Protein AF-A0A7J0G7P8-F1 (afdb_monomer_lite)

Structure (mmCIF, N/CA/C/O backbone):
data_AF-A0A7J0G7P8-F1
#
_entry.id   AF-A0A7J0G7P8-F1
#
loop_
_atom_site.group_PDB
_atom_site.id
_atom_site.type_symbol
_atom_site.label_atom_id
_atom_site.label_alt_id
_atom_site.label_comp_id
_atom_site.label_asym_id
_atom_site.label_entity_id
_atom_site.label_seq_id
_atom_site.pdbx_PDB_ins_code
_atom_site.Cartn_x
_atom_site.Cartn_y
_atom_site.Cartn_z
_atom_site.occupancy
_atom_site.B_iso_or_equiv
_atom_site.auth_seq_id
_atom_site.auth_comp_id
_atom_site.auth_asym_id
_atom_site.auth_atom_id
_atom_site.pdbx_PDB_model_num
ATOM 1 N N . MET A 1 1 ? -8.151 15.570 -1.619 1.00 49.09 1 MET A N 1
ATOM 2 C CA . MET A 1 1 ? -6.851 15.345 -0.954 1.00 49.09 1 MET A CA 1
ATOM 3 C C . MET A 1 1 ? -6.144 16.700 -0.860 1.00 49.09 1 MET A C 1
ATOM 5 O O . MET A 1 1 ? -6.010 17.346 -1.893 1.00 49.09 1 MET A O 1
ATOM 9 N N . THR A 1 2 ? -5.819 17.201 0.338 1.00 52.47 2 THR A N 1
ATOM 10 C CA . THR A 1 2 ? -5.224 18.547 0.531 1.00 52.47 2 THR A CA 1
ATOM 11 C C . THR A 1 2 ? -3.836 18.637 -0.116 1.00 52.47 2 THR A C 1
ATOM 13 O O . THR A 1 2 ? -3.234 17.617 -0.406 1.00 52.47 2 THR A O 1
ATOM 16 N N . ARG A 1 3 ? -3.299 19.830 -0.387 1.00 58.19 3 ARG A N 1
ATOM 17 C CA . ARG A 1 3 ? -2.015 20.038 -1.101 1.00 58.19 3 ARG A CA 1
ATOM 18 C C . ARG A 1 3 ? -0.762 19.427 -0.435 1.00 58.19 3 ARG A C 1
ATOM 20 O O . ARG A 1 3 ? 0.322 19.536 -0.999 1.00 58.19 3 ARG A O 1
ATOM 27 N N . ASP A 1 4 ? -0.893 18.782 0.722 1.00 63.78 4 ASP A N 1
ATOM 28 C CA . ASP A 1 4 ? 0.228 18.405 1.592 1.00 63.78 4 ASP A CA 1
ATOM 29 C C . ASP A 1 4 ? 0.856 17.041 1.260 1.00 63.78 4 ASP A C 1
ATOM 31 O O . ASP A 1 4 ? 1.998 16.787 1.630 1.00 63.78 4 ASP A O 1
ATOM 35 N N . TRP A 1 5 ? 0.146 16.152 0.559 1.00 70.00 5 TRP A N 1
ATOM 36 C CA . TRP A 1 5 ? 0.639 14.800 0.237 1.00 70.00 5 TRP A CA 1
ATOM 37 C C . TRP A 1 5 ? 1.464 14.739 -1.055 1.00 70.00 5 TRP A C 1
ATOM 39 O O . TRP A 1 5 ? 2.157 13.752 -1.290 1.00 70.00 5 TRP A O 1
ATOM 49 N N . ALA A 1 6 ? 1.416 15.792 -1.877 1.00 68.00 6 ALA A N 1
ATOM 50 C CA . ALA A 1 6 ? 2.067 15.823 -3.186 1.00 68.00 6 ALA A CA 1
ATOM 51 C C . ALA A 1 6 ? 3.606 15.810 -3.108 1.00 68.00 6 ALA A C 1
ATOM 53 O O . ALA A 1 6 ? 4.249 15.470 -4.092 1.00 68.00 6 ALA A O 1
ATOM 54 N N . ASN A 1 7 ? 4.191 16.161 -1.954 1.00 79.19 7 ASN A N 1
ATOM 55 C CA . ASN A 1 7 ? 5.640 16.339 -1.787 1.00 79.19 7 ASN A CA 1
ATOM 56 C C . ASN A 1 7 ? 6.210 15.648 -0.532 1.00 79.19 7 ASN A C 1
ATOM 58 O O . ASN A 1 7 ? 7.205 16.115 0.021 1.00 79.19 7 ASN A O 1
ATOM 62 N N . ILE A 1 8 ? 5.592 14.567 -0.039 1.00 92.00 8 ILE A N 1
ATOM 63 C CA . ILE A 1 8 ? 6.157 13.824 1.100 1.00 92.00 8 ILE A CA 1
ATOM 64 C C . ILE A 1 8 ? 7.150 12.763 0.622 1.00 92.00 8 ILE A C 1
ATOM 66 O O . ILE A 1 8 ? 6.882 12.029 -0.332 1.00 92.00 8 ILE A O 1
ATOM 70 N N . THR A 1 9 ? 8.290 12.656 1.302 1.00 94.31 9 THR A N 1
ATOM 71 C CA . THR A 1 9 ? 9.277 11.599 1.040 1.00 94.31 9 THR A CA 1
ATOM 72 C C . THR A 1 9 ? 8.744 10.232 1.477 1.00 94.31 9 THR A C 1
ATOM 74 O O . THR A 1 9 ? 7.841 10.147 2.311 1.00 94.31 9 THR A O 1
ATOM 77 N N . LEU A 1 10 ? 9.340 9.141 0.983 1.00 92.81 10 LEU A N 1
ATOM 78 C CA . LEU A 1 10 ? 8.977 7.780 1.402 1.00 92.81 10 LEU A CA 1
ATOM 79 C C . LEU A 1 10 ? 9.086 7.586 2.927 1.00 92.81 10 LEU A C 1
ATOM 81 O O . LEU A 1 10 ? 8.211 6.989 3.550 1.00 92.81 10 LEU A O 1
ATOM 85 N N . GLN A 1 11 ? 10.134 8.134 3.549 1.00 93.88 11 GLN A N 1
ATOM 86 C CA . GLN A 1 11 ? 10.296 8.080 5.005 1.00 93.88 11 GLN A CA 1
ATOM 87 C C . GLN A 1 11 ? 9.167 8.824 5.723 1.00 93.88 11 GLN A C 1
ATOM 89 O O . GLN A 1 11 ? 8.586 8.297 6.668 1.00 93.88 11 GLN A O 1
ATOM 94 N N . GLN A 1 12 ? 8.806 10.021 5.253 1.00 94.19 12 GLN A N 1
ATOM 95 C CA . GLN A 1 12 ? 7.681 10.770 5.814 1.00 94.19 12 GLN A CA 1
ATOM 96 C C . GLN A 1 12 ? 6.358 10.023 5.625 1.00 94.19 12 GLN A C 1
ATOM 98 O O . GLN A 1 12 ? 5.552 9.992 6.555 1.00 94.19 12 GLN A O 1
ATOM 103 N N . PHE A 1 13 ? 6.147 9.392 4.468 1.00 92.62 13 PHE A N 1
ATOM 104 C CA . PHE A 1 13 ? 4.977 8.560 4.198 1.00 92.62 13 PHE A CA 1
ATOM 105 C C . PHE A 1 13 ? 4.860 7.400 5.195 1.00 92.62 13 PHE A C 1
ATOM 107 O O . PHE A 1 13 ? 3.804 7.236 5.798 1.00 92.62 13 PHE A O 1
ATOM 114 N N . TYR A 1 14 ? 5.946 6.673 5.474 1.00 91.12 14 TYR A N 1
ATOM 115 C CA . TYR A 1 14 ? 5.923 5.570 6.445 1.00 91.12 14 TYR A CA 1
ATOM 116 C C . TYR A 1 14 ? 5.696 5.997 7.898 1.00 91.12 14 TYR A C 1
ATOM 118 O O . TYR A 1 14 ? 5.267 5.182 8.711 1.00 91.12 14 TYR A O 1
ATOM 126 N N . THR A 1 15 ? 5.927 7.266 8.241 1.00 93.75 15 THR A N 1
ATOM 127 C CA . THR A 1 15 ? 5.556 7.788 9.569 1.00 93.75 15 THR A CA 1
ATOM 128 C C . THR A 1 15 ? 4.077 8.154 9.685 1.00 93.75 15 THR A C 1
ATOM 130 O O . THR A 1 15 ? 3.593 8.421 10.788 1.00 93.75 15 THR A O 1
ATOM 133 N N . LYS A 1 16 ? 3.334 8.189 8.570 1.00 92.12 16 LYS A N 1
ATOM 134 C CA . LYS A 1 16 ? 1.901 8.480 8.600 1.00 92.12 16 LYS A CA 1
ATOM 135 C C . LYS A 1 16 ? 1.142 7.286 9.156 1.00 92.12 16 LYS A C 1
ATOM 137 O O . LYS A 1 16 ? 1.355 6.142 8.767 1.00 92.12 16 LYS A O 1
ATOM 142 N N . ARG A 1 17 ? 0.197 7.575 10.049 1.00 93.12 17 ARG A N 1
ATOM 143 C CA . ARG A 1 17 ? -0.781 6.586 10.494 1.00 93.12 17 ARG A CA 1
ATOM 144 C C . ARG A 1 17 ? -1.881 6.480 9.454 1.00 93.12 17 ARG A C 1
ATOM 146 O O . ARG A 1 17 ? -2.813 7.275 9.464 1.00 93.12 17 ARG A O 1
ATOM 153 N N . LEU A 1 18 ? -1.722 5.520 8.554 1.00 93.06 18 LEU A N 1
ATOM 154 C CA . LEU A 1 18 ? -2.748 5.155 7.590 1.00 93.06 18 LEU A CA 1
ATOM 155 C C . LEU A 1 18 ? -3.789 4.270 8.273 1.00 93.06 18 LEU A C 1
ATOM 157 O O . LEU A 1 18 ? -3.448 3.389 9.066 1.00 93.06 18 LEU A O 1
ATOM 161 N N . SER A 1 19 ? -5.056 4.488 7.948 1.00 95.06 19 SER A N 1
ATOM 162 C CA . SER A 1 19 ? -6.100 3.512 8.237 1.00 95.06 19 SER A CA 1
ATOM 163 C C . SER A 1 19 ? -5.860 2.217 7.456 1.00 95.06 19 SER A C 1
ATOM 165 O O . SER A 1 19 ? -5.156 2.193 6.442 1.00 95.06 19 SER A O 1
ATOM 167 N N . SER A 1 20 ? -6.495 1.134 7.894 1.00 95.12 20 SER A N 1
ATOM 168 C CA . SER A 1 20 ? -6.407 -0.170 7.230 1.00 95.12 20 SER A CA 1
ATOM 169 C C . SER A 1 20 ? -6.849 -0.103 5.761 1.00 95.12 20 SER A C 1
ATOM 171 O O . SER A 1 20 ? -6.241 -0.748 4.912 1.00 95.12 20 SER A O 1
ATOM 173 N N . ILE A 1 21 ? -7.827 0.754 5.436 1.00 96.00 21 ILE A N 1
ATOM 174 C CA . ILE A 1 21 ? -8.261 1.016 4.053 1.00 96.00 21 ILE A CA 1
ATOM 175 C C . ILE A 1 21 ? -7.189 1.779 3.268 1.00 96.00 21 ILE A C 1
ATOM 177 O O . ILE A 1 21 ? -6.841 1.369 2.169 1.00 96.00 21 ILE A O 1
ATOM 181 N N . GLU A 1 22 ? -6.626 2.862 3.808 1.00 95.00 22 GLU A N 1
ATOM 182 C CA . GLU A 1 22 ? -5.592 3.628 3.094 1.00 95.00 22 GLU A CA 1
ATOM 183 C C . GLU A 1 22 ? -4.340 2.782 2.822 1.00 95.00 22 GLU A C 1
ATOM 185 O O . GLU A 1 22 ? -3.788 2.826 1.725 1.00 95.00 22 GLU A O 1
ATOM 190 N N . SER A 1 23 ? -3.915 1.974 3.796 1.00 94.38 23 SER A N 1
ATOM 191 C CA . SER A 1 23 ? -2.750 1.095 3.647 1.00 94.38 23 SER A CA 1
ATOM 192 C C . SER A 1 23 ? -3.010 -0.086 2.704 1.00 94.38 23 SER A C 1
ATOM 194 O O . SER A 1 23 ? -2.103 -0.501 1.985 1.00 94.38 23 SER A O 1
ATOM 196 N N . GLY A 1 24 ? -4.231 -0.632 2.706 1.00 95.88 24 GLY A N 1
ATOM 197 C CA . GLY A 1 24 ? -4.596 -1.793 1.893 1.00 95.88 24 GLY A CA 1
ATOM 198 C C . GLY A 1 24 ? -5.017 -1.454 0.464 1.00 95.88 24 GLY A C 1
ATOM 199 O O . GLY A 1 24 ? -4.751 -2.226 -0.447 1.00 95.88 24 GLY A O 1
ATOM 200 N N . CYS A 1 25 ? -5.667 -0.311 0.248 1.00 97.12 25 CYS A N 1
ATOM 201 C CA . CYS A 1 25 ? -6.296 0.025 -1.030 1.00 97.12 25 CYS A CA 1
ATOM 202 C C . CYS A 1 25 ? -5.533 1.086 -1.828 1.00 97.12 25 CYS A C 1
ATOM 204 O O . CYS A 1 25 ? -5.648 1.112 -3.050 1.00 97.12 25 CYS A O 1
ATOM 206 N N . CYS A 1 26 ? -4.770 1.965 -1.166 1.00 95.19 26 CYS A N 1
ATOM 207 C CA . CYS A 1 26 ? -4.202 3.159 -1.803 1.00 95.19 26 CYS A CA 1
ATOM 208 C C . CYS A 1 26 ? -2.682 3.115 -1.996 1.00 95.19 26 CYS A C 1
ATOM 210 O O . CYS A 1 26 ? -2.126 4.063 -2.545 1.00 95.19 26 CYS A O 1
ATOM 212 N N . LYS A 1 27 ? -2.004 2.047 -1.569 1.00 94.75 27 LYS A N 1
ATOM 213 C CA . LYS A 1 27 ? -0.587 1.791 -1.866 1.00 94.75 27 LYS A CA 1
ATOM 214 C C . LYS A 1 27 ? -0.396 0.309 -2.237 1.00 94.75 27 LYS A C 1
ATOM 216 O O .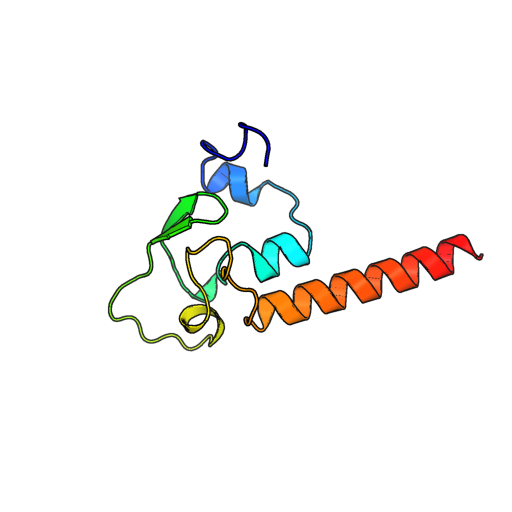 LYS A 1 27 ? -1.204 -0.516 -1.806 1.00 94.75 27 LYS A O 1
ATOM 221 N N . PRO A 1 28 ? 0.675 -0.062 -2.957 1.00 95.94 28 PRO A N 1
ATOM 222 C CA . PRO A 1 28 ? 0.981 -1.463 -3.221 1.00 95.94 28 PRO A CA 1
ATOM 223 C C . PRO A 1 28 ? 1.385 -2.208 -1.938 1.00 95.94 28 PRO A C 1
ATOM 225 O O . PRO A 1 28 ? 1.773 -1.602 -0.927 1.00 95.94 28 PRO A O 1
ATOM 228 N N . SER A 1 29 ? 1.345 -3.543 -1.988 1.00 94.19 29 SER A N 1
ATOM 229 C CA . SER A 1 29 ? 1.969 -4.386 -0.961 1.00 94.19 29 SER A CA 1
ATOM 230 C C . SER A 1 29 ? 3.482 -4.138 -0.907 1.00 94.19 29 SER A C 1
ATOM 232 O O . SER A 1 29 ? 4.121 -3.866 -1.925 1.00 94.19 29 SER A O 1
ATOM 234 N N . ASN A 1 30 ? 4.072 -4.248 0.287 1.00 91.12 30 ASN A N 1
ATOM 235 C CA . ASN A 1 30 ? 5.516 -4.071 0.461 1.00 91.12 30 ASN A CA 1
ATOM 236 C C . ASN A 1 30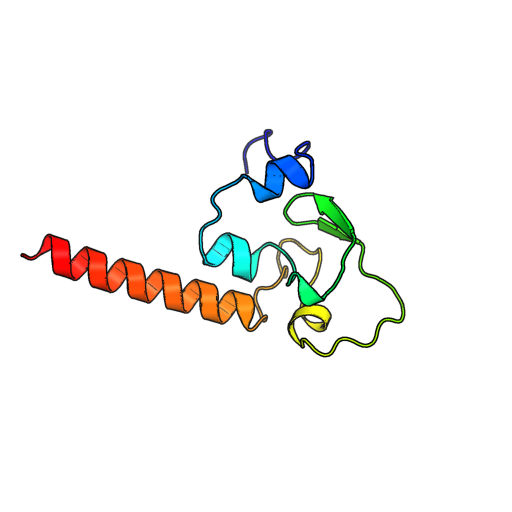 ? 6.313 -5.171 -0.267 1.00 91.12 30 ASN A C 1
ATOM 238 O O . ASN A 1 30 ? 7.427 -4.916 -0.713 1.00 91.12 30 ASN A O 1
ATOM 242 N N . ASP A 1 31 ? 5.716 -6.353 -0.457 1.00 92.25 31 ASP A N 1
ATOM 243 C CA . ASP A 1 31 ? 6.336 -7.492 -1.150 1.00 92.25 31 ASP A CA 1
ATOM 244 C C . ASP A 1 31 ? 6.579 -7.225 -2.643 1.00 92.25 31 ASP A C 1
ATOM 246 O O . ASP A 1 31 ? 7.367 -7.919 -3.286 1.00 92.25 31 ASP A O 1
ATOM 250 N N . CYS A 1 32 ? 5.910 -6.215 -3.209 1.00 93.25 32 CYS A N 1
ATOM 251 C CA . CYS A 1 32 ? 6.010 -5.885 -4.626 1.00 93.25 32 CYS A CA 1
ATOM 252 C C . CYS A 1 32 ? 7.328 -5.198 -4.993 1.00 93.25 32 CYS A C 1
ATOM 254 O O . CYS A 1 32 ? 7.693 -5.173 -6.167 1.00 93.25 32 CYS A O 1
ATOM 256 N N . ASN A 1 33 ? 8.049 -4.646 -4.006 1.00 91.69 33 ASN A N 1
ATOM 257 C CA . ASN A 1 33 ? 9.303 -3.913 -4.209 1.00 91.69 33 ASN A CA 1
ATOM 258 C C . ASN A 1 33 ? 9.194 -2.801 -5.271 1.00 91.69 33 ASN A C 1
ATOM 260 O O . ASN A 1 33 ? 10.117 -2.578 -6.056 1.00 91.69 33 ASN A O 1
ATOM 264 N N . PHE A 1 34 ? 8.051 -2.109 -5.318 1.00 94.12 34 PHE A N 1
ATOM 265 C CA . PHE A 1 34 ? 7.863 -0.962 -6.206 1.00 94.12 34 PHE A CA 1
ATOM 266 C C . PHE A 1 34 ? 8.603 0.260 -5.672 1.00 94.12 34 PHE A C 1
ATOM 268 O O . PHE A 1 34 ? 8.764 0.437 -4.463 1.00 94.12 34 PHE A O 1
ATOM 275 N N . SER A 1 35 ? 9.036 1.128 -6.583 1.00 94.44 35 SER A N 1
ATOM 276 C CA . SER A 1 35 ? 9.729 2.360 -6.208 1.00 94.44 35 SER A CA 1
ATOM 277 C C . SER A 1 35 ? 8.724 3.473 -5.944 1.00 94.44 35 SER A C 1
ATOM 279 O O . SER A 1 35 ? 7.856 3.748 -6.769 1.00 94.44 35 SER A O 1
ATOM 281 N N . TYR A 1 36 ? 8.842 4.116 -4.787 1.00 94.69 36 TYR A N 1
ATOM 282 C CA . TYR A 1 36 ? 7.955 5.201 -4.381 1.00 94.69 36 TYR A CA 1
ATOM 283 C C . TYR A 1 36 ? 8.101 6.429 -5.286 1.00 94.69 36 TYR A C 1
ATOM 285 O O . TYR A 1 36 ? 9.218 6.892 -5.519 1.00 94.69 36 TYR A O 1
ATOM 293 N N . VAL A 1 37 ? 6.972 6.988 -5.726 1.00 94.69 37 VAL A N 1
ATOM 294 C CA . VAL A 1 37 ? 6.903 8.298 -6.397 1.00 94.69 37 VAL A CA 1
ATOM 295 C C . VAL A 1 37 ? 6.072 9.258 -5.551 1.00 94.69 37 VAL A C 1
ATOM 297 O O . VAL A 1 37 ? 6.506 10.365 -5.240 1.00 94.69 37 VAL A O 1
ATOM 300 N N . SER A 1 38 ? 4.887 8.817 -5.141 1.00 93.62 38 SER A N 1
ATOM 301 C CA . SER A 1 38 ? 3.988 9.527 -4.236 1.00 93.62 38 SER A CA 1
ATOM 302 C C . SER A 1 38 ? 3.114 8.508 -3.480 1.00 93.62 38 SER A C 1
ATOM 304 O O . SER A 1 38 ? 3.176 7.314 -3.770 1.00 93.62 38 SER A O 1
ATOM 306 N N . PRO A 1 39 ? 2.282 8.921 -2.510 1.00 92.56 39 PRO A N 1
ATOM 307 C CA . PRO A 1 39 ? 1.474 8.006 -1.698 1.00 92.56 39 PRO A CA 1
ATOM 308 C C . PRO A 1 39 ? 0.680 6.964 -2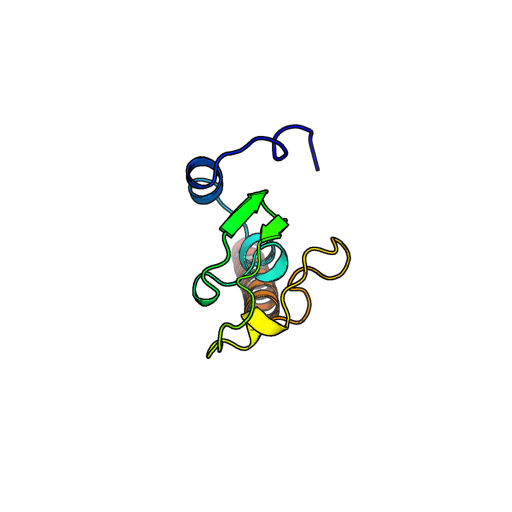.496 1.00 92.56 39 PRO A C 1
ATOM 310 O O . PRO A 1 39 ? 0.662 5.794 -2.117 1.00 92.56 39 PRO A O 1
ATOM 313 N N . THR A 1 40 ? 0.085 7.375 -3.619 1.00 93.94 40 THR A N 1
ATOM 314 C CA . THR A 1 40 ? -0.723 6.514 -4.497 1.00 93.94 40 THR A CA 1
ATOM 315 C C . THR A 1 40 ? -0.078 6.277 -5.861 1.00 93.94 40 THR A C 1
ATOM 317 O O . THR A 1 40 ? -0.744 5.783 -6.764 1.00 93.94 40 THR A O 1
ATOM 320 N N . ASN A 1 41 ? 1.190 6.661 -6.047 1.00 94.94 41 ASN A N 1
ATOM 321 C CA . ASN A 1 41 ? 1.902 6.476 -7.308 1.00 94.94 41 ASN A CA 1
ATOM 322 C C . ASN A 1 41 ? 3.255 5.803 -7.071 1.00 94.94 41 ASN A C 1
ATOM 324 O O . ASN A 1 41 ? 4.078 6.274 -6.284 1.00 94.94 41 ASN A O 1
ATOM 328 N N . TRP A 1 42 ? 3.470 4.683 -7.748 1.00 95.44 42 TRP A N 1
ATOM 329 C CA . TRP A 1 42 ? 4.632 3.830 -7.566 1.00 95.44 42 TRP A CA 1
ATOM 330 C C . TRP A 1 42 ? 5.113 3.314 -8.919 1.00 95.44 42 TRP A C 1
ATOM 332 O O . TRP A 1 42 ? 4.325 2.841 -9.740 1.00 95.44 42 TRP A O 1
ATOM 342 N N . THR A 1 43 ? 6.420 3.365 -9.151 1.00 95.38 43 THR A N 1
ATOM 343 C CA . THR A 1 43 ? 7.028 2.790 -10.351 1.00 95.38 43 THR A CA 1
ATOM 344 C C . THR A 1 43 ? 7.129 1.279 -10.178 1.00 95.38 43 THR A C 1
ATOM 346 O O . THR A 1 43 ? 7.837 0.789 -9.293 1.00 95.38 43 THR A O 1
ATOM 349 N N . THR A 1 44 ? 6.419 0.544 -11.032 1.00 91.25 44 THR A N 1
ATOM 350 C CA . THR A 1 44 ? 6.437 -0.920 -11.070 1.00 91.25 44 THR A CA 1
ATOM 351 C C . THR A 1 44 ? 7.741 -1.428 -11.671 1.00 91.25 44 THR A C 1
ATOM 353 O O . THR A 1 44 ? 8.216 -0.903 -12.681 1.00 91.25 44 THR A O 1
ATOM 356 N N . THR A 1 45 ? 8.292 -2.495 -11.107 1.00 82.12 45 THR A N 1
ATOM 357 C CA . THR A 1 45 ? 9.503 -3.124 -11.638 1.00 82.12 45 THR A CA 1
ATOM 358 C C . THR A 1 45 ? 9.138 -3.999 -12.838 1.00 82.12 45 THR A C 1
ATOM 360 O O . THR A 1 45 ? 8.564 -5.073 -12.674 1.00 82.12 45 THR A O 1
ATOM 363 N N . ALA A 1 46 ? 9.450 -3.558 -14.058 1.00 66.88 46 ALA A N 1
ATOM 364 C CA . ALA A 1 46 ? 9.209 -4.367 -15.253 1.00 66.88 46 ALA A CA 1
ATOM 365 C C . ALA A 1 46 ? 9.932 -5.727 -15.147 1.00 66.88 46 ALA A C 1
ATOM 367 O O . ALA A 1 46 ? 11.063 -5.793 -14.668 1.00 66.88 46 ALA A O 1
ATOM 368 N N . ASN A 1 47 ? 9.286 -6.801 -15.615 1.00 66.94 47 ASN A N 1
ATOM 369 C CA . ASN A 1 47 ? 9.840 -8.164 -15.678 1.00 66.94 47 ASN A CA 1
ATOM 370 C C . ASN A 1 47 ? 10.126 -8.845 -14.328 1.00 66.94 47 ASN A C 1
ATOM 372 O O . ASN A 1 47 ? 10.994 -9.713 -14.256 1.00 66.94 47 ASN A O 1
ATOM 376 N N . SER A 1 48 ? 9.409 -8.485 -13.260 1.00 75.44 48 SER A N 1
ATOM 377 C CA . SER A 1 48 ? 9.511 -9.214 -11.990 1.00 75.44 48 SER A CA 1
ATOM 378 C C . SER A 1 48 ? 8.415 -10.267 -11.851 1.00 75.44 48 SER A C 1
ATOM 380 O O . SER A 1 48 ? 7.255 -10.048 -12.195 1.00 75.44 48 SER A O 1
ATOM 382 N N . THR A 1 49 ? 8.808 -11.437 -11.353 1.00 85.00 49 THR A N 1
ATOM 383 C CA . THR A 1 49 ? 7.888 -12.508 -10.976 1.00 85.00 49 THR A CA 1
ATOM 384 C C . THR A 1 49 ? 7.437 -12.248 -9.544 1.00 85.00 49 THR A C 1
ATOM 386 O O . THR A 1 49 ? 8.250 -12.339 -8.623 1.00 85.00 49 THR A O 1
ATOM 389 N N . TYR A 1 50 ? 6.166 -11.905 -9.342 1.00 89.06 50 TYR A N 1
ATOM 390 C CA . TYR A 1 50 ? 5.625 -11.695 -8.000 1.00 89.06 50 TYR A CA 1
ATOM 391 C C . TYR A 1 50 ? 5.011 -12.986 -7.466 1.00 89.06 50 TYR A C 1
ATOM 393 O O . TYR A 1 50 ? 4.284 -13.687 -8.164 1.00 89.06 50 TYR A O 1
ATOM 401 N N . THR A 1 51 ? 5.281 -13.289 -6.200 1.00 92.75 51 THR A N 1
ATOM 402 C CA . THR A 1 51 ? 4.562 -14.335 -5.458 1.00 92.75 51 THR A CA 1
ATOM 403 C C . THR A 1 51 ? 3.275 -13.795 -4.841 1.00 92.75 51 THR A C 1
ATOM 405 O O . THR A 1 51 ? 2.313 -14.538 -4.667 1.00 92.75 51 THR A O 1
ATOM 408 N N . ASN A 1 52 ? 3.250 -12.498 -4.522 1.00 94.31 52 ASN A N 1
ATOM 409 C CA . ASN A 1 52 ? 2.084 -11.818 -3.987 1.00 94.31 52 ASN A CA 1
ATOM 410 C C . ASN A 1 52 ? 1.165 -11.366 -5.147 1.00 94.31 52 ASN A C 1
ATOM 412 O O . ASN A 1 52 ? 1.586 -10.540 -5.964 1.00 94.31 52 ASN A O 1
ATOM 416 N N . PRO A 1 53 ? -0.082 -11.872 -5.235 1.00 94.75 53 PRO A N 1
ATOM 417 C CA . PRO A 1 53 ? -1.003 -11.535 -6.322 1.00 94.75 53 PRO A CA 1
ATOM 418 C C . PRO A 1 53 ? -1.409 -10.054 -6.334 1.00 94.75 53 PRO A C 1
ATOM 420 O O . PRO A 1 53 ? -1.731 -9.523 -7.397 1.00 94.75 53 PRO A O 1
ATOM 423 N N . ASP A 1 54 ? -1.330 -9.361 -5.194 1.00 96.12 54 ASP A N 1
ATOM 424 C CA . ASP A 1 54 ? -1.662 -7.935 -5.100 1.00 96.12 54 ASP A CA 1
ATOM 425 C C . ASP A 1 54 ? -0.723 -7.077 -5.957 1.00 96.12 54 ASP A C 1
ATOM 427 O O . ASP A 1 54 ? -1.113 -6.018 -6.443 1.00 96.12 54 ASP A O 1
ATOM 431 N N . CYS A 1 55 ? 0.498 -7.552 -6.216 1.00 95.31 55 CYS A N 1
ATOM 432 C CA . CYS A 1 55 ? 1.456 -6.854 -7.071 1.00 95.31 55 CYS A CA 1
ATOM 433 C C . CYS A 1 55 ? 1.025 -6.811 -8.537 1.00 95.31 55 CYS A C 1
ATOM 435 O O . CYS A 1 55 ? 1.366 -5.865 -9.241 1.00 95.31 55 CYS A O 1
ATOM 437 N N . HIS A 1 56 ? 0.261 -7.806 -8.992 1.00 93.31 56 HIS A N 1
ATOM 438 C CA . HIS A 1 56 ? -0.324 -7.806 -10.331 1.00 93.31 56 HIS A CA 1
ATOM 439 C C . HIS A 1 56 ? -1.620 -6.993 -10.403 1.00 93.31 56 HIS A C 1
ATOM 441 O O . HIS A 1 56 ? -1.938 -6.457 -11.460 1.00 93.31 56 HIS A O 1
ATOM 447 N N . ALA A 1 57 ? -2.365 -6.913 -9.298 1.00 94.62 57 ALA A N 1
ATOM 448 C CA . ALA A 1 57 ? -3.625 -6.177 -9.231 1.00 94.62 57 ALA A CA 1
ATOM 449 C C . ALA A 1 57 ? -3.433 -4.663 -9.018 1.00 94.62 57 ALA A C 1
ATOM 451 O O . ALA A 1 57 ? -4.304 -3.881 -9.393 1.00 94.62 57 ALA A O 1
ATOM 452 N N . TRP A 1 58 ? -2.308 -4.242 -8.429 1.00 96.06 58 TRP A N 1
ATOM 453 C CA . TRP A 1 58 ? -1.998 -2.830 -8.195 1.00 96.06 58 TRP A CA 1
ATOM 454 C C . TRP A 1 58 ? -1.906 -2.015 -9.494 1.00 96.06 58 TRP A C 1
ATOM 456 O O . TRP A 1 58 ? -1.255 -2.418 -10.459 1.00 96.06 58 TRP A O 1
ATOM 466 N N . ASN A 1 59 ? -2.481 -0.810 -9.481 1.00 95.62 59 ASN A N 1
ATOM 467 C CA . ASN A 1 59 ? -2.430 0.143 -10.586 1.00 95.62 59 ASN A CA 1
ATOM 468 C C . ASN A 1 59 ? -2.232 1.587 -10.081 1.00 95.62 59 ASN A C 1
ATOM 470 O O . ASN A 1 59 ? -2.652 1.929 -8.984 1.00 95.62 59 ASN A O 1
ATOM 474 N N . ASN A 1 60 ? -1.618 2.460 -10.884 1.00 95.69 60 ASN A N 1
ATOM 475 C CA . ASN A 1 60 ? -1.470 3.885 -10.555 1.00 95.69 60 ASN A CA 1
ATOM 476 C C . ASN A 1 60 ? -2.693 4.740 -10.942 1.00 95.69 60 ASN A C 1
ATOM 478 O O . ASN A 1 60 ? -2.725 5.928 -10.616 1.00 95.69 60 ASN A O 1
ATOM 482 N N . ASP A 1 61 ? -3.679 4.177 -11.648 1.00 95.81 61 ASP A N 1
ATOM 483 C CA . ASP A 1 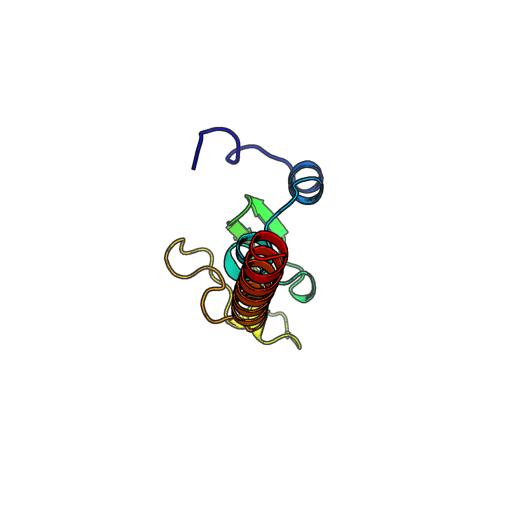61 ? -4.950 4.852 -11.914 1.00 95.81 61 ASP A CA 1
ATOM 484 C C . ASP A 1 61 ? -5.682 5.098 -10.581 1.00 95.81 61 ASP A C 1
ATOM 486 O O . ASP A 1 61 ? -5.972 4.135 -9.863 1.00 95.81 61 ASP A O 1
ATOM 490 N N . PRO A 1 62 ? -6.009 6.357 -10.232 1.00 91.81 62 PRO A N 1
ATOM 491 C CA . PRO A 1 62 ? -6.673 6.693 -8.973 1.00 91.81 62 PRO A CA 1
ATOM 492 C C . PRO A 1 62 ? -8.073 6.079 -8.819 1.00 91.81 62 PRO A C 1
ATOM 494 O O . PRO A 1 62 ? -8.587 6.039 -7.702 1.00 91.81 62 PRO A O 1
ATOM 497 N N . ASN A 1 63 ? -8.689 5.601 -9.904 1.00 94.19 63 ASN A N 1
ATOM 498 C CA . ASN A 1 63 ? -9.971 4.893 -9.877 1.00 94.19 63 ASN A CA 1
ATOM 499 C C . ASN A 1 63 ? -9.814 3.375 -9.692 1.00 94.19 63 ASN A C 1
ATOM 501 O O . ASN A 1 63 ? -10.816 2.690 -9.499 1.00 94.19 63 ASN A O 1
ATOM 505 N N . ILE A 1 64 ? -8.586 2.848 -9.768 1.00 95.31 64 ILE A N 1
ATOM 506 C CA . ILE A 1 64 ? -8.291 1.412 -9.665 1.00 95.31 64 ILE A CA 1
ATOM 507 C C . ILE A 1 64 ? -7.454 1.123 -8.417 1.00 95.31 64 ILE A C 1
ATOM 509 O O . ILE A 1 64 ? -7.875 0.323 -7.583 1.00 95.31 64 ILE A O 1
ATOM 513 N N . LEU A 1 65 ? -6.294 1.775 -8.267 1.00 96.56 65 LEU A N 1
ATOM 514 C CA . LEU A 1 65 ? -5.346 1.572 -7.162 1.00 96.56 65 LEU A CA 1
ATOM 515 C C . LEU A 1 65 ? -5.158 0.080 -6.818 1.00 96.56 65 LEU A C 1
ATOM 517 O O . LEU A 1 65 ? -4.833 -0.711 -7.700 1.00 96.56 65 LEU A O 1
ATOM 521 N N . CYS A 1 66 ? -5.376 -0.315 -5.560 1.00 97.38 66 CYS A N 1
ATOM 522 C CA . CYS A 1 66 ? -5.412 -1.713 -5.113 1.00 97.38 66 CYS A CA 1
ATOM 523 C C . CYS A 1 66 ? -6.841 -2.170 -4.771 1.00 97.38 66 CYS A C 1
ATOM 525 O O . CYS A 1 66 ? -7.014 -3.021 -3.901 1.00 97.38 66 CYS A O 1
ATOM 527 N N . LEU A 1 67 ? -7.891 -1.603 -5.376 1.00 96.25 67 LEU A N 1
ATOM 528 C CA . LEU A 1 67 ? -9.272 -1.875 -4.945 1.00 96.25 67 LEU A CA 1
ATOM 529 C C . LEU A 1 67 ? -9.681 -3.357 -5.064 1.00 96.25 67 LEU A C 1
ATOM 531 O O . LEU A 1 67 ? -10.532 -3.806 -4.299 1.00 96.25 67 LEU A O 1
ATOM 535 N N . ASP A 1 68 ? -9.052 -4.132 -5.956 1.00 96.56 68 ASP A N 1
ATOM 536 C CA . ASP A 1 68 ? -9.276 -5.585 -6.074 1.00 96.56 68 ASP A CA 1
ATOM 537 C C . ASP A 1 68 ? -8.229 -6.454 -5.336 1.00 96.56 68 ASP A C 1
ATOM 539 O O . ASP A 1 68 ? -8.323 -7.686 -5.296 1.00 96.56 68 ASP A O 1
ATOM 543 N N . CYS A 1 69 ? -7.248 -5.838 -4.677 1.00 98.12 69 CYS A N 1
ATOM 544 C CA . CYS A 1 69 ? -6.227 -6.554 -3.915 1.00 98.12 69 CYS A CA 1
ATOM 545 C C . CYS A 1 69 ? -6.798 -7.239 -2.664 1.00 98.12 69 CYS A C 1
ATOM 547 O O . CYS A 1 69 ? -7.768 -6.780 -2.046 1.00 98.12 69 CYS A O 1
ATOM 549 N N . GLN A 1 70 ? -6.152 -8.322 -2.234 1.00 97.81 70 GLN A N 1
ATOM 550 C CA . GLN A 1 70 ? -6.444 -8.989 -0.963 1.00 97.81 70 GLN A CA 1
ATOM 551 C C . GLN A 1 70 ? -6.104 -8.090 0.226 1.00 97.81 70 GLN A C 1
ATOM 553 O O . GLN A 1 70 ? -6.863 -8.048 1.197 1.00 97.81 70 GLN A O 1
ATOM 558 N N . SER A 1 71 ? -5.031 -7.303 0.129 1.00 97.00 71 SER A N 1
ATOM 559 C CA . SER A 1 71 ? -4.698 -6.252 1.095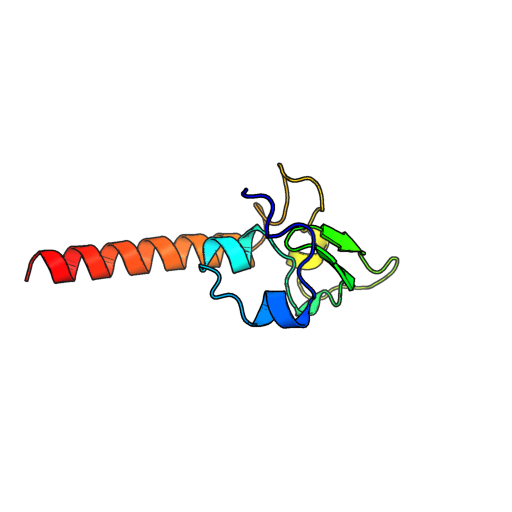 1.00 97.00 71 SER A CA 1
ATOM 560 C C . SER A 1 71 ? -5.842 -5.250 1.308 1.00 97.00 71 SER A C 1
ATOM 562 O O . SER A 1 71 ? -6.157 -4.913 2.451 1.00 97.00 71 SER A O 1
ATOM 564 N N . CYS A 1 72 ? -6.516 -4.814 0.239 1.00 98.06 72 CYS A N 1
ATOM 565 C CA . CYS A 1 72 ? -7.646 -3.889 0.332 1.00 98.06 72 CYS A CA 1
ATOM 566 C C . CYS A 1 72 ? -8.866 -4.549 0.981 1.00 98.06 72 CYS A C 1
ATOM 568 O O . CYS A 1 72 ? -9.452 -3.990 1.912 1.00 98.06 72 CYS A O 1
ATOM 570 N N . LYS A 1 73 ? -9.199 -5.780 0.571 1.00 98.19 73 LYS A N 1
ATOM 571 C CA . LYS A 1 73 ? -10.281 -6.581 1.174 1.00 98.19 73 LYS A CA 1
ATOM 572 C C . LYS A 1 73 ? -10.058 -6.777 2.679 1.00 98.19 73 LYS A C 1
ATOM 574 O O . LYS A 1 73 ? -10.981 -6.570 3.469 1.00 98.19 73 LYS A O 1
ATOM 579 N N . ALA A 1 74 ? -8.828 -7.092 3.086 1.00 97.50 74 ALA A N 1
ATOM 580 C CA . ALA A 1 74 ? -8.447 -7.201 4.492 1.00 97.50 74 ALA A CA 1
ATOM 581 C C . ALA A 1 74 ? -8.572 -5.860 5.233 1.00 97.50 74 ALA A C 1
ATOM 583 O O . ALA A 1 74 ? -9.119 -5.820 6.334 1.00 97.50 74 ALA A O 1
ATOM 584 N N . GLY A 1 75 ? -8.134 -4.756 4.620 1.00 96.62 75 GLY A N 1
ATOM 585 C CA . GLY A 1 75 ? -8.249 -3.415 5.195 1.00 96.62 75 GLY A CA 1
ATOM 586 C C . GLY A 1 75 ? -9.697 -2.977 5.434 1.00 96.62 75 GLY A C 1
ATOM 587 O O . GLY A 1 75 ? -10.015 -2.391 6.471 1.00 96.62 75 GLY A O 1
ATOM 588 N N . VAL A 1 76 ? -10.594 -3.312 4.506 1.00 97.56 76 VAL A N 1
ATOM 589 C CA . VAL A 1 76 ? -12.037 -3.079 4.637 1.00 97.56 76 VAL A CA 1
ATOM 590 C C . VAL A 1 76 ? -12.640 -3.952 5.743 1.00 97.56 76 VAL A C 1
ATOM 592 O O . VAL A 1 76 ? -13.369 -3.441 6.595 1.00 97.56 76 VAL A O 1
ATOM 595 N N . ALA A 1 77 ? -12.310 -5.247 5.782 1.00 98.00 77 ALA A N 1
ATOM 596 C CA . ALA A 1 77 ? -12.782 -6.153 6.831 1.00 98.00 77 ALA A CA 1
ATOM 597 C C . ALA A 1 77 ? -12.340 -5.698 8.233 1.00 98.00 77 ALA A C 1
ATOM 599 O O . ALA A 1 77 ? -13.144 -5.690 9.169 1.00 98.00 77 ALA A O 1
ATOM 600 N N . ASP A 1 78 ? -11.090 -5.256 8.371 1.00 97.31 78 ASP A N 1
ATOM 601 C CA . ASP A 1 78 ? -10.550 -4.717 9.617 1.00 97.31 78 ASP A CA 1
ATOM 602 C C . ASP A 1 78 ? -11.273 -3.429 10.045 1.00 97.31 78 ASP A C 1
ATOM 604 O O . ASP A 1 78 ? -11.683 -3.298 11.201 1.00 97.31 78 ASP A O 1
ATOM 608 N N . LYS A 1 79 ? -11.560 -2.522 9.100 1.00 95.81 79 LYS A N 1
ATOM 609 C CA . LYS A 1 79 ? -12.367 -1.324 9.376 1.00 95.81 79 LYS A CA 1
ATOM 610 C C . LYS A 1 79 ? -13.757 -1.679 9.913 1.00 95.81 79 LYS A C 1
ATOM 612 O O . LYS A 1 79 ? -14.196 -1.074 10.891 1.00 95.81 79 LYS A O 1
ATOM 617 N N . TYR A 1 80 ? -14.448 -2.647 9.307 1.00 96.75 80 TYR A N 1
ATOM 618 C CA . TYR A 1 80 ? -15.761 -3.090 9.789 1.00 96.75 80 TYR A CA 1
ATOM 619 C C . TYR A 1 80 ? -15.686 -3.722 11.176 1.00 96.75 80 TYR A C 1
ATOM 621 O O . TYR A 1 80 ? -16.517 -3.418 12.032 1.00 96.75 80 TYR A O 1
ATOM 629 N N . LYS A 1 81 ? -14.669 -4.555 11.417 1.00 96.50 81 LYS A N 1
ATOM 630 C CA . LYS A 1 81 ? -14.410 -5.155 12.725 1.00 96.50 81 LYS A CA 1
ATOM 631 C C . LYS A 1 81 ? -14.214 -4.079 13.797 1.00 96.50 81 LYS A C 1
ATOM 633 O O . LYS A 1 81 ? -14.846 -4.153 14.847 1.00 96.50 81 LYS A O 1
ATOM 638 N N . HIS A 1 82 ? -13.386 -3.069 13.527 1.00 94.62 82 HIS A N 1
ATOM 639 C CA . HIS A 1 82 ? -13.176 -1.945 14.440 1.00 94.62 82 HIS A CA 1
ATOM 640 C C . HIS A 1 82 ? -14.471 -1.182 14.723 1.00 94.62 82 HIS A C 1
ATOM 642 O O . HIS A 1 82 ? -14.833 -1.025 15.886 1.00 94.62 82 HIS A O 1
ATOM 648 N N . ASN A 1 83 ? -15.216 -0.812 13.678 1.00 94.56 83 ASN A N 1
ATOM 649 C CA . ASN A 1 83 ? -16.493 -0.114 13.831 1.00 94.56 83 ASN A CA 1
ATOM 650 C C . ASN A 1 83 ? -17.497 -0.917 14.679 1.00 94.56 83 ASN A C 1
ATOM 652 O O . ASN A 1 83 ? -18.204 -0.338 15.501 1.00 94.56 83 ASN A O 1
ATOM 656 N N . TRP A 1 84 ? -17.556 -2.242 14.498 1.00 95.94 84 TRP A N 1
ATOM 657 C CA . TRP A 1 84 ? -18.408 -3.118 15.303 1.00 95.94 84 TRP A CA 1
ATOM 658 C C . TRP A 1 84 ? -18.036 -3.062 16.787 1.00 95.94 84 TRP A C 1
ATOM 660 O O . TRP A 1 84 ? -18.896 -2.811 17.630 1.00 95.94 84 TRP A O 1
ATOM 670 N N . PHE A 1 85 ? -16.756 -3.254 17.119 1.00 95.88 85 PHE A N 1
ATOM 671 C CA . PHE A 1 85 ? -16.308 -3.230 18.513 1.00 95.88 85 PHE A CA 1
ATOM 672 C C . PHE A 1 85 ? -16.450 -1.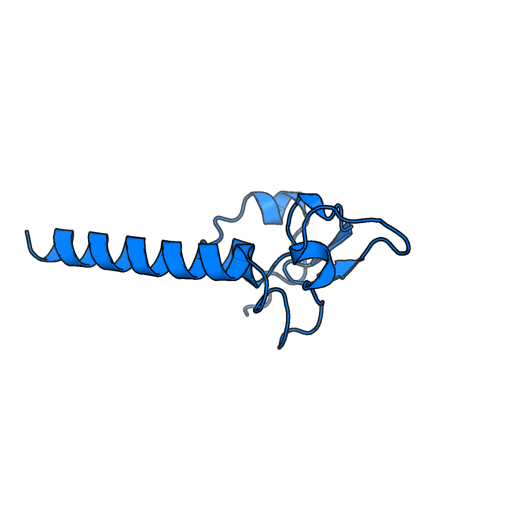855 19.163 1.00 95.88 85 PHE A C 1
ATOM 674 O O . PHE A 1 85 ? -16.782 -1.779 20.345 1.00 95.88 85 PHE A O 1
ATOM 681 N N . ASP A 1 86 ? -16.231 -0.779 18.412 1.00 94.31 86 ASP A N 1
ATOM 682 C CA . ASP A 1 86 ? -16.435 0.579 18.912 1.00 94.31 86 ASP A CA 1
ATOM 683 C C . ASP A 1 86 ? -17.922 0.851 19.180 1.00 94.31 86 ASP A C 1
ATOM 685 O O . ASP A 1 86 ? -18.262 1.427 20.213 1.00 94.31 86 ASP A O 1
ATOM 689 N N . GLY A 1 87 ? -18.814 0.351 18.319 1.00 93.44 87 GLY A N 1
ATOM 690 C CA . GLY A 1 87 ? -20.259 0.388 18.547 1.00 93.44 87 GLY A CA 1
ATOM 691 C C . GLY A 1 87 ? -20.680 -0.383 19.798 1.00 93.44 87 GLY A C 1
ATOM 692 O O . GLY A 1 87 ? -21.451 0.133 20.598 1.00 93.44 87 GLY A O 1
ATOM 693 N N . VAL A 1 88 ? -20.130 -1.582 20.017 1.00 94.38 88 VAL A N 1
ATOM 694 C CA . VAL A 1 88 ? -20.400 -2.367 21.235 1.00 94.38 88 VAL A CA 1
ATOM 695 C C . VAL A 1 88 ? -19.951 -1.615 22.492 1.00 94.38 88 VAL A C 1
ATOM 697 O O . VAL A 1 88 ? -20.716 -1.546 23.448 1.00 94.38 88 VAL A O 1
ATOM 700 N N . LYS A 1 89 ? -18.757 -1.006 22.491 1.00 94.25 89 LYS A N 1
ATOM 701 C CA . LYS A 1 89 ? -18.262 -0.210 23.632 1.00 94.25 89 LYS A CA 1
ATOM 702 C C . LYS A 1 89 ? -19.121 1.015 23.923 1.00 94.25 89 LYS A C 1
ATOM 704 O O . LYS A 1 89 ? -19.238 1.405 25.073 1.00 94.25 89 LYS A O 1
ATOM 709 N N . ALA A 1 90 ? -19.691 1.640 22.896 1.00 90.69 90 ALA A N 1
ATOM 710 C CA . ALA A 1 90 ? -20.561 2.799 23.075 1.00 90.69 90 ALA A CA 1
ATOM 711 C C . ALA A 1 90 ? -21.916 2.445 23.719 1.00 90.69 90 ALA A C 1
ATOM 713 O O . ALA A 1 90 ? -22.643 3.345 24.134 1.00 90.69 90 ALA A O 1
ATOM 714 N N . LEU A 1 91 ? -22.265 1.154 23.780 1.00 86.31 91 LEU A N 1
ATOM 715 C CA . LEU A 1 91 ? -23.512 0.643 24.355 1.00 86.31 91 LEU A CA 1
ATOM 716 C C . LEU A 1 91 ? -23.350 0.083 25.780 1.00 86.31 91 LEU A C 1
ATOM 718 O O . LEU A 1 91 ? -24.344 -0.343 26.367 1.00 86.31 91 LEU A O 1
ATOM 722 N N . THR A 1 92 ? -22.131 0.062 26.323 1.00 74.56 92 THR A N 1
ATOM 723 C CA . THR A 1 92 ? -21.796 -0.424 27.675 1.00 74.56 92 THR A CA 1
ATOM 724 C C . THR A 1 92 ? -21.271 0.705 28.540 1.00 74.56 92 THR A C 1
ATOM 726 O O . THR A 1 92 ? -21.699 0.794 29.709 1.00 74.56 92 THR A O 1
#

Radius of gyration: 15.01 Å; chains: 1; bounding box: 34×34×43 Å

InterPro domains:
  IPR044991 Tetraspani, plant [PTHR32191] (8-84)

Secondary structure (DSSP, 8-state):
--TTSTT--HHHHHTS---HHHHHHSS--GGG-PEEEETTEEE--TT---SSTHHHH--SSTTTTTTTSHHHHHHHHHHHHHHHHHHHHHT-

Sequence (92 aa):
MTRDWANITLQQFYTKRLSSIESGCCKPSNDCNFSYVSPTNWTTTANSTYTNPDCHAWNNDPNILCLDCQSCKAGVADKYKHNWFDGVKALT

Foldseek 3Di:
DDPPQQDDDPVRLVPDDDQLQLQQFQAADVQQVWDDDTSRDTHGDPPDDGPQVLNVQADSPPVRGSCVHPSNVVRVVVVVVVVVVVVVVVVD

Organism: NCBI:txid165716

pLDDT: mean 90.95, std 10.09, range [49.09, 98.19]